Protein AF-A0A1D2YS68-F1 (afdb_monomer)

Sequence (126 aa):
MFIKRLIVRKTEPNIEIIRDIPFKLNGLNLIVDITDNIPQTSGNSVGKSTAVKIIDLCLGAKTPSYLYKDNETKTDNEKIKNFLEEYKVEAELILFNEKNHISIRRGLYKNGSRFIDDKPYKKDWS

Nearest PDB structures (foldseek):
  8dgq-assembly2_B  TM=2.946E-01  e=9.897E-01  Homo sapiens
  8fz6-assembly1_W  TM=3.285E-01  e=2.757E+00  Bos taurus
  8qym-assembly1_K  TM=3.148E-01  e=3.303E+00  Homo sapiens
  6td5-assembly1_I  TM=3.480E-01  e=5.350E+00  Leishmania donovani
  5a0q-assembly1_W  TM=2.461E-01  e=3.727E+00  Homo sapiens

InterPro domains:
  IPR027417 P-loop containing nucleoside triphosphate hydrolase [G3DSA:3.40.50.300] (1-124)

Solvent-accessible surface area (backbone atoms only — not comparable to full-atom values): 7556 Å² total; per-residue (Å²): 122,42,64,44,32,42,36,32,26,31,54,40,100,49,79,43,79,79,43,79,47,77,45,60,85,75,73,89,81,83,88,75,82,84,78,68,98,60,99,81,69,97,57,99,71,70,61,54,66,55,56,55,51,52,52,40,41,54,75,61,76,57,61,46,60,71,78,29,46,38,86,87,79,68,44,70,42,59,69,56,45,48,52,22,55,70,22,49,23,31,37,36,41,33,36,35,48,102,90,48,76,46,42,30,36,27,33,47,22,90,90,39,60,37,26,49,72,85,40,78,54,76,83,80,86,126

Mean predicted aligned error: 6.96 Å

Organism: NCBI:txid337097

Secondary structure (DSSP, 8-state):
-EEEEEEEEE-SSS-EEEEEEEPPSSS---------S-TT---TTSSHHHHHHHHHHHTTSS-GGGGTB-TTT--B-HHHHHHHHHTT-EEEEEEEETTEEEEEEEESSTT--EEETTEE------

pLDDT: mean 85.56, std 16.44, range [35.62, 98.44]

Foldseek 3Di:
DDWQWKWKFQPPPHTDTPDIDGDDPPDDDDQDDDDDPDPDDPCPPPCRVVVVVLVCVLVPNDALQVNAQDPPVRDGNVVVQCVLVVRQMKMWTWDDDPPDIWIWIFGSHVVRWIDIVNHTDDDDDD

Structure (mmCIF, N/CA/C/O backbone):
data_AF-A0A1D2YS68-F1
#
_entry.id   AF-A0A1D2YS68-F1
#
loop_
_atom_site.group_PDB
_atom_site.id
_atom_site.type_symbol
_atom_site.label_atom_id
_atom_site.label_alt_id
_atom_site.label_comp_id
_atom_site.label_asym_id
_atom_site.label_entity_id
_atom_site.label_seq_id
_atom_site.pdbx_PDB_ins_code
_atom_site.Cartn_x
_atom_site.Cartn_y
_atom_site.Cartn_z
_atom_site.occupancy
_atom_site.B_iso_or_equiv
_atom_site.auth_seq_id
_atom_site.auth_comp_id
_atom_site.auth_asym_id
_atom_site.auth_atom_id
_atom_site.pdbx_PDB_model_num
ATOM 1 N N . MET A 1 1 ? -7.202 3.054 17.240 1.00 84.75 1 MET A N 1
ATOM 2 C CA . MET A 1 1 ? -7.468 2.993 15.786 1.00 84.75 1 MET A CA 1
ATOM 3 C C . MET A 1 1 ? -6.818 1.716 15.28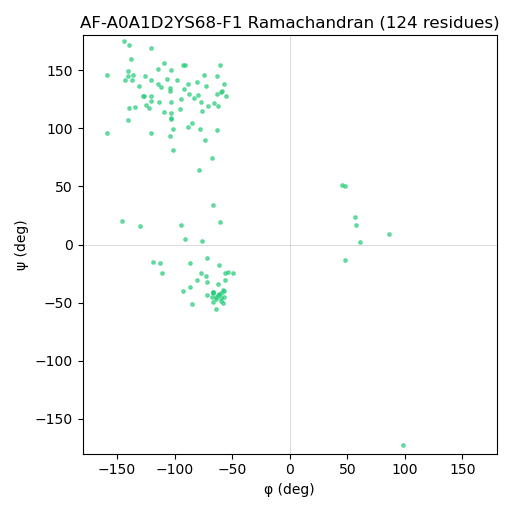7 1.00 84.75 1 MET A C 1
ATOM 5 O O . MET A 1 1 ? -5.665 1.493 15.626 1.00 84.75 1 MET A O 1
ATOM 9 N N . PHE A 1 2 ? -7.557 0.854 14.598 1.00 91.94 2 PHE A N 1
ATOM 10 C CA . PHE A 1 2 ? -7.119 -0.468 14.148 1.00 91.94 2 PHE A CA 1
ATOM 11 C C . PHE A 1 2 ? -7.059 -0.514 12.624 1.00 91.94 2 PHE A C 1
ATOM 13 O O . PHE A 1 2 ? -7.831 0.172 11.953 1.00 91.94 2 PHE A O 1
ATOM 20 N N . ILE A 1 3 ? -6.169 -1.342 12.080 1.00 94.12 3 ILE A N 1
ATOM 21 C CA . ILE A 1 3 ? -6.185 -1.669 10.655 1.00 94.12 3 ILE A CA 1
ATOM 22 C C . ILE A 1 3 ? -7.315 -2.671 10.435 1.00 94.12 3 ILE A C 1
ATOM 24 O O . ILE A 1 3 ? -7.342 -3.725 11.063 1.00 94.12 3 ILE A O 1
ATOM 28 N N . LYS A 1 4 ? -8.252 -2.332 9.553 1.00 94.94 4 LYS A N 1
ATOM 29 C CA . LYS A 1 4 ? -9.361 -3.204 9.158 1.00 94.94 4 LYS A CA 1
ATOM 30 C C . LYS A 1 4 ? -9.010 -4.010 7.913 1.00 94.94 4 LYS A C 1
ATOM 32 O O . LYS A 1 4 ? -9.384 -5.175 7.809 1.00 94.94 4 LYS A O 1
ATOM 37 N N . ARG A 1 5 ? -8.332 -3.386 6.946 1.00 96.19 5 ARG A N 1
ATOM 38 C CA . ARG A 1 5 ? -8.065 -3.990 5.637 1.00 96.19 5 ARG A CA 1
ATOM 39 C C . ARG A 1 5 ? -6.880 -3.321 4.950 1.00 96.19 5 ARG A C 1
ATOM 41 O O . ARG A 1 5 ? -6.721 -2.108 5.072 1.00 96.19 5 ARG A O 1
ATOM 48 N N . LEU A 1 6 ? -6.106 -4.096 4.199 1.00 97.31 6 LEU A N 1
ATOM 49 C CA . LEU A 1 6 ? -5.137 -3.604 3.223 1.00 97.31 6 LEU A CA 1
ATOM 50 C C . LEU A 1 6 ? -5.512 -4.148 1.844 1.00 97.31 6 LEU A C 1
ATOM 52 O O . LEU A 1 6 ? -5.591 -5.361 1.663 1.00 97.31 6 LEU A O 1
ATOM 56 N N . ILE A 1 7 ? -5.716 -3.261 0.879 1.00 98.06 7 ILE A N 1
ATOM 57 C CA . ILE A 1 7 ? -5.986 -3.613 -0.518 1.00 98.06 7 ILE A CA 1
ATOM 58 C C . ILE A 1 7 ? -4.811 -3.122 -1.361 1.00 98.06 7 ILE A C 1
ATOM 60 O O . ILE A 1 7 ? -4.314 -2.021 -1.144 1.00 98.06 7 ILE A O 1
ATOM 64 N N . VAL A 1 8 ? -4.362 -3.927 -2.321 1.00 97.81 8 VAL A N 1
ATOM 65 C CA . VAL A 1 8 ? -3.357 -3.546 -3.320 1.00 97.81 8 VAL A CA 1
ATOM 66 C C . VAL A 1 8 ? -3.916 -3.856 -4.696 1.00 97.81 8 VAL A C 1
ATOM 68 O O . VAL A 1 8 ? -4.357 -4.980 -4.947 1.00 97.81 8 VAL A O 1
ATOM 71 N N . ARG A 1 9 ? -3.889 -2.873 -5.592 1.00 98.06 9 ARG A N 1
ATOM 72 C CA . ARG A 1 9 ? -4.483 -2.979 -6.926 1.00 98.06 9 ARG A CA 1
ATOM 73 C C . ARG A 1 9 ? -3.624 -2.318 -7.990 1.00 98.06 9 ARG A C 1
ATOM 75 O O . ARG A 1 9 ? -2.943 -1.333 -7.716 1.00 98.06 9 ARG A O 1
ATOM 82 N N . LYS A 1 10 ? -3.689 -2.848 -9.205 1.00 98.44 10 LYS A N 1
ATOM 83 C CA . LYS A 1 10 ? -3.347 -2.098 -10.416 1.00 98.44 10 LYS A CA 1
ATOM 84 C C . LYS A 1 10 ? -4.486 -1.129 -10.692 1.00 98.44 10 LYS A C 1
ATOM 86 O O . LYS A 1 10 ? -5.640 -1.463 -10.416 1.00 98.44 10 LYS A O 1
ATOM 91 N N . THR A 1 11 ? -4.171 0.045 -11.214 1.00 97.88 11 THR A N 1
ATOM 92 C CA . THR A 1 11 ? -5.197 0.993 -11.676 1.00 97.88 11 THR A CA 1
ATOM 93 C C . THR A 1 11 ? -5.165 1.181 -13.184 1.00 97.88 11 THR A C 1
ATOM 95 O O . THR A 1 11 ? -6.138 1.671 -13.739 1.00 97.88 11 THR A O 1
ATOM 98 N N . GLU A 1 12 ? -4.080 0.763 -13.835 1.00 96.94 12 GLU A N 1
ATOM 99 C CA . GLU A 1 12 ? -3.886 0.837 -15.279 1.00 96.94 12 GLU A CA 1
ATOM 100 C C . GLU A 1 12 ? -3.531 -0.549 -15.842 1.00 96.94 12 GLU A C 1
ATOM 102 O O . GLU A 1 12 ? -2.837 -1.317 -15.168 1.00 96.94 12 GLU A O 1
ATOM 107 N N . PRO A 1 13 ? -3.975 -0.894 -17.065 1.00 96.19 13 PRO A N 1
ATOM 108 C CA . PRO A 1 13 ? -4.970 -0.169 -17.871 1.00 96.19 13 PRO A CA 1
ATOM 109 C C . PRO A 1 13 ? -6.399 -0.296 -17.315 1.00 96.19 13 PRO A C 1
ATOM 111 O O . PRO A 1 13 ? -7.309 0.391 -17.759 1.00 96.19 13 PRO A O 1
ATOM 114 N N . ASN A 1 14 ? -6.609 -1.206 -16.363 1.00 96.50 14 ASN A N 1
ATOM 115 C CA . ASN A 1 14 ? -7.881 -1.434 -15.694 1.00 96.50 14 ASN A CA 1
ATOM 116 C C . ASN A 1 14 ? -7.636 -1.643 -14.200 1.00 96.50 14 ASN A C 1
ATOM 118 O O . ASN A 1 14 ? -6.542 -2.035 -13.783 1.00 96.50 14 ASN A O 1
ATOM 122 N N . ILE A 1 15 ? -8.678 -1.442 -13.395 1.00 97.38 15 ILE A N 1
ATOM 123 C CA . ILE A 1 15 ? -8.612 -1.743 -11.967 1.00 97.38 15 ILE A CA 1
ATOM 124 C C . ILE A 1 15 ? -8.589 -3.263 -11.769 1.00 97.38 15 ILE A C 1
ATOM 126 O O . ILE A 1 15 ? -9.542 -3.958 -12.110 1.00 97.38 15 ILE A O 1
ATOM 130 N N . GLU A 1 16 ? -7.515 -3.767 -11.166 1.00 97.94 16 GLU A N 1
ATOM 131 C CA . GLU A 1 16 ? -7.338 -5.184 -10.835 1.00 97.94 16 GLU A CA 1
ATOM 132 C C . GLU A 1 16 ? -6.804 -5.310 -9.405 1.00 97.94 16 GLU A C 1
ATOM 134 O O . GLU A 1 16 ? -5.706 -4.840 -9.100 1.00 97.94 16 GLU A O 1
ATOM 139 N N . ILE A 1 17 ? -7.562 -5.952 -8.512 1.00 97.50 17 ILE A N 1
ATOM 140 C CA . ILE A 1 17 ? -7.115 -6.210 -7.138 1.00 97.50 17 ILE A CA 1
ATOM 141 C C . ILE A 1 17 ? -6.109 -7.364 -7.150 1.00 97.50 17 ILE A C 1
ATOM 143 O O . ILE A 1 17 ? -6.460 -8.503 -7.440 1.00 97.50 17 ILE A O 1
ATOM 147 N N . ILE A 1 18 ? -4.860 -7.071 -6.787 1.00 94.31 18 ILE A N 1
ATOM 148 C CA . ILE A 1 18 ? -3.781 -8.063 -6.681 1.00 94.31 18 ILE A CA 1
ATOM 149 C C . ILE A 1 18 ? -3.797 -8.713 -5.293 1.00 94.31 18 ILE A C 1
ATOM 151 O O . ILE A 1 18 ? -3.485 -9.894 -5.140 1.00 94.31 18 ILE A O 1
ATOM 155 N N . ARG A 1 19 ? -4.114 -7.930 -4.253 1.00 93.94 19 ARG A N 1
ATOM 156 C CA . ARG A 1 19 ? -4.211 -8.405 -2.870 1.00 93.94 19 ARG A CA 1
ATOM 157 C C . ARG A 1 19 ? -5.335 -7.712 -2.130 1.00 93.94 19 ARG A C 1
ATOM 159 O O . ARG A 1 19 ? -5.524 -6.506 -2.246 1.00 93.94 19 ARG A O 1
ATOM 166 N N . ASP A 1 20 ? -6.005 -8.496 -1.304 1.00 95.88 20 ASP A N 1
ATOM 167 C CA . ASP A 1 20 ? -7.072 -8.054 -0.430 1.00 95.88 20 ASP A CA 1
ATOM 168 C C . ASP A 1 20 ? -6.925 -8.770 0.913 1.00 95.88 20 ASP A C 1
ATOM 170 O O . ASP A 1 20 ? -7.098 -9.985 1.006 1.00 95.88 20 ASP A O 1
ATOM 174 N N . ILE A 1 21 ? -6.496 -8.027 1.931 1.00 94.31 21 ILE A N 1
ATOM 175 C CA . ILE A 1 21 ? -6.094 -8.573 3.225 1.00 94.31 21 ILE A CA 1
ATOM 176 C C . ILE A 1 21 ? -6.990 -7.967 4.307 1.00 94.31 21 ILE A C 1
ATOM 178 O O . ILE A 1 21 ? -6.709 -6.864 4.788 1.00 94.31 21 ILE A O 1
ATOM 182 N N . PRO A 1 22 ? -8.073 -8.651 4.711 1.00 95.00 22 PRO A N 1
ATOM 183 C CA . PRO A 1 22 ? -8.829 -8.279 5.898 1.00 95.00 22 PRO A CA 1
ATOM 184 C C . PRO A 1 22 ? -8.036 -8.630 7.163 1.00 95.00 22 PRO A C 1
ATOM 186 O O . PRO A 1 22 ? -7.479 -9.721 7.281 1.00 95.00 22 PRO A O 1
ATOM 189 N N . PHE A 1 23 ? -8.013 -7.715 8.128 1.00 93.88 23 PHE A N 1
ATOM 190 C CA . PHE A 1 23 ? -7.406 -7.939 9.438 1.00 93.88 23 PHE A CA 1
ATOM 191 C C . PHE A 1 23 ? -8.482 -8.320 10.451 1.00 93.88 23 PHE A C 1
ATOM 193 O O . PHE A 1 23 ? -9.584 -7.763 10.464 1.00 93.88 23 PHE A O 1
ATOM 200 N N . LYS A 1 24 ? -8.151 -9.251 11.346 1.00 91.62 24 LYS A N 1
ATOM 201 C CA . LYS A 1 24 ? -8.979 -9.528 12.519 1.00 91.62 24 LYS A CA 1
ATOM 202 C C . LYS A 1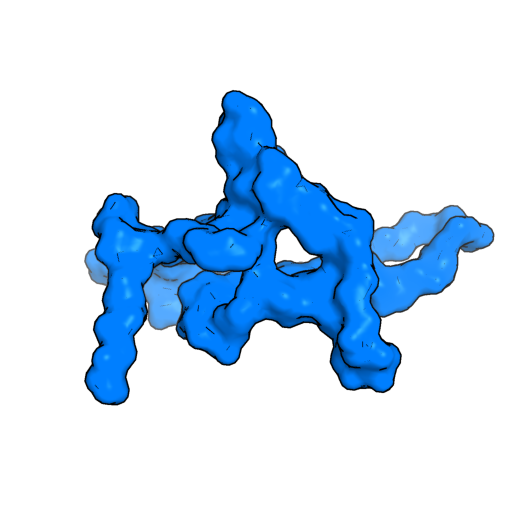 24 ? -8.961 -8.302 13.426 1.00 91.62 24 LYS A C 1
ATOM 204 O O . LYS A 1 24 ? -7.889 -7.885 13.861 1.00 91.62 24 LYS A O 1
ATOM 209 N N . LEU A 1 25 ? -10.142 -7.751 13.709 1.00 85.56 25 LEU A N 1
ATOM 210 C CA . LEU A 1 25 ? -10.303 -6.630 14.643 1.00 85.56 25 LEU A CA 1
ATOM 211 C C . LEU A 1 25 ? -10.091 -7.073 16.096 1.00 85.56 25 LEU A C 1
ATOM 213 O O . LEU A 1 25 ? -9.565 -6.314 16.900 1.00 85.56 25 LEU A O 1
ATOM 217 N N . ASN A 1 26 ? -10.461 -8.321 16.394 1.00 85.75 26 ASN A N 1
ATOM 218 C CA . ASN A 1 26 ? -10.268 -8.951 17.692 1.00 85.75 26 ASN A CA 1
ATOM 219 C C . ASN A 1 26 ? -9.263 -10.099 17.544 1.00 85.75 26 ASN A C 1
ATOM 221 O O . ASN A 1 26 ? -9.482 -11.027 16.761 1.00 85.75 26 ASN A O 1
ATOM 225 N N . GLY A 1 27 ? -8.176 -10.046 18.313 1.00 85.31 27 GLY A N 1
ATOM 226 C CA . GLY A 1 27 ? -7.123 -11.063 18.319 1.00 85.31 27 GLY A CA 1
ATOM 227 C C . GLY A 1 27 ? -5.898 -10.718 17.465 1.00 85.31 27 GLY A C 1
ATOM 228 O O . GLY A 1 27 ? -5.739 -9.603 16.975 1.00 85.31 27 GLY A O 1
ATOM 229 N N . LEU A 1 28 ? -4.995 -11.691 17.333 1.00 88.56 28 LEU A N 1
ATOM 230 C CA . LEU A 1 28 ? -3.690 -11.529 16.690 1.00 88.56 28 LEU A CA 1
ATOM 231 C C . LEU A 1 28 ? -3.760 -11.789 15.176 1.00 88.56 28 LEU A C 1
ATOM 233 O O . LEU A 1 28 ? -4.377 -12.759 14.730 1.00 88.56 28 LEU A O 1
ATOM 237 N N . ASN A 1 29 ? -3.072 -10.951 14.398 1.00 89.88 29 ASN A N 1
ATOM 238 C CA . ASN A 1 29 ? -2.826 -11.162 12.971 1.00 89.88 29 ASN A CA 1
ATOM 239 C C . ASN A 1 29 ? -1.369 -11.613 12.777 1.00 89.88 29 ASN A C 1
ATOM 241 O O . ASN A 1 29 ? -0.462 -10.996 13.334 1.00 89.88 29 ASN A O 1
ATOM 245 N N . LEU A 1 30 ? -1.144 -12.672 11.993 1.00 87.12 30 LEU A N 1
ATOM 246 C CA . LEU A 1 30 ? 0.182 -13.242 11.729 1.00 87.12 30 LEU A CA 1
ATOM 247 C C . LEU A 1 30 ? 0.479 -13.201 10.225 1.00 87.12 30 LEU A C 1
ATOM 249 O O . LEU A 1 30 ? -0.318 -13.688 9.427 1.00 87.12 30 LEU A O 1
ATOM 253 N N . ILE A 1 31 ? 1.631 -12.644 9.846 1.00 84.12 31 ILE A N 1
ATOM 254 C CA . ILE A 1 31 ? 2.143 -12.666 8.468 1.00 84.12 31 ILE A CA 1
ATOM 255 C C . ILE A 1 31 ? 3.218 -13.754 8.411 1.00 84.12 31 ILE A C 1
ATOM 257 O O . ILE A 1 31 ? 4.349 -13.538 8.847 1.00 84.12 31 ILE A O 1
ATOM 261 N N . VAL A 1 32 ? 2.843 -14.931 7.917 1.00 78.12 32 VAL A N 1
ATOM 262 C CA . VAL A 1 32 ? 3.700 -16.127 7.874 1.00 78.12 32 VAL A CA 1
ATOM 263 C C . VAL A 1 32 ? 4.125 -16.451 6.445 1.00 78.12 32 VAL A C 1
ATOM 265 O O . VAL A 1 32 ? 3.465 -16.042 5.490 1.00 78.12 32 VAL A O 1
ATOM 268 N N . ASP A 1 33 ? 5.244 -17.158 6.303 1.00 71.00 33 ASP A N 1
ATOM 269 C CA . ASP A 1 33 ? 5.653 -17.709 5.012 1.00 71.00 33 ASP A CA 1
ATOM 270 C C . ASP A 1 33 ? 4.881 -18.999 4.729 1.00 71.00 33 ASP A C 1
ATOM 272 O O . ASP A 1 33 ? 4.674 -19.800 5.642 1.00 71.00 33 ASP A O 1
ATOM 276 N N . ILE A 1 34 ? 4.464 -19.195 3.480 1.00 62.31 34 ILE A N 1
ATOM 277 C CA . ILE A 1 34 ? 3.903 -20.469 3.029 1.00 62.31 34 ILE A CA 1
ATOM 278 C C . ILE A 1 34 ? 5.000 -21.130 2.209 1.00 62.31 34 ILE A C 1
ATOM 280 O O . ILE A 1 34 ? 5.164 -20.851 1.023 1.00 62.31 34 ILE A O 1
ATOM 284 N N . THR A 1 35 ? 5.784 -21.972 2.868 1.00 58.03 35 THR A N 1
ATOM 285 C CA . THR A 1 35 ? 6.757 -22.821 2.191 1.00 58.03 35 THR A CA 1
ATOM 286 C C . THR A 1 35 ? 6.040 -24.107 1.805 1.00 58.03 35 THR A C 1
ATOM 288 O O . THR A 1 35 ? 5.817 -24.970 2.653 1.00 58.03 35 THR A O 1
ATOM 291 N N . ASP A 1 36 ? 5.649 -24.244 0.540 1.00 50.22 36 ASP A N 1
ATOM 292 C CA . ASP A 1 36 ? 5.256 -25.557 0.030 1.00 50.22 36 ASP A CA 1
ATOM 293 C C . ASP A 1 36 ? 6.476 -26.493 0.101 1.00 50.22 36 ASP A C 1
ATOM 295 O O . ASP A 1 36 ? 7.611 -26.058 -0.107 1.00 50.22 36 ASP A O 1
ATOM 299 N N . ASN A 1 37 ? 6.262 -27.782 0.392 1.00 49.34 37 ASN A N 1
ATOM 300 C CA . ASN A 1 37 ? 7.299 -28.828 0.505 1.00 49.34 37 ASN A CA 1
ATOM 301 C C . ASN A 1 37 ? 7.997 -29.160 -0.840 1.00 49.34 37 ASN A C 1
ATOM 303 O O . ASN A 1 37 ? 8.343 -30.310 -1.107 1.00 49.34 37 ASN A O 1
ATOM 307 N N . ILE A 1 38 ? 8.181 -28.175 -1.719 1.00 50.47 38 ILE A N 1
ATOM 308 C CA . ILE A 1 38 ? 8.869 -28.289 -3.001 1.00 50.47 38 ILE A CA 1
ATOM 309 C C . ILE A 1 38 ? 10.264 -27.671 -2.820 1.00 50.47 38 ILE A C 1
ATOM 311 O O . ILE A 1 38 ? 10.388 -26.448 -2.703 1.00 50.47 38 ILE A O 1
ATOM 315 N N . PRO A 1 39 ? 11.339 -28.477 -2.802 1.00 44.91 39 PRO A N 1
ATOM 316 C CA . PRO A 1 39 ? 12.696 -27.992 -2.586 1.00 44.91 39 PRO A CA 1
ATOM 317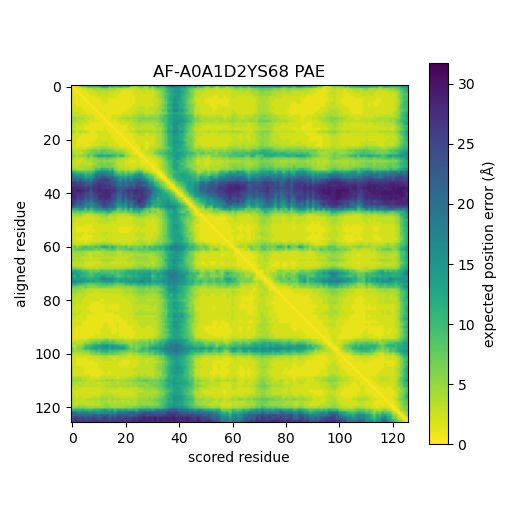 C C . PRO A 1 39 ? 13.258 -27.384 -3.880 1.00 44.91 39 PRO A C 1
ATOM 319 O O . PRO A 1 39 ? 14.186 -27.928 -4.464 1.00 44.91 39 PRO A O 1
ATOM 322 N N . GLN A 1 40 ? 12.676 -26.289 -4.380 1.00 41.12 40 GLN A N 1
ATOM 323 C CA . GLN A 1 40 ? 13.177 -25.590 -5.578 1.00 41.12 40 GLN A CA 1
ATOM 324 C C . GLN A 1 40 ? 13.006 -24.061 -5.542 1.00 41.12 40 GLN A C 1
ATOM 326 O O . GLN A 1 40 ? 13.101 -23.416 -6.577 1.00 41.12 40 GLN A O 1
ATOM 331 N N . THR A 1 41 ? 12.840 -23.441 -4.370 1.00 36.62 41 THR A N 1
ATOM 332 C CA . THR A 1 41 ? 13.192 -22.017 -4.205 1.00 36.62 41 THR A CA 1
ATOM 333 C C . THR A 1 41 ? 13.401 -21.704 -2.729 1.00 36.62 41 THR A C 1
ATOM 335 O O . THR A 1 41 ? 12.456 -21.424 -1.999 1.00 36.62 41 THR A O 1
ATOM 338 N N . SER A 1 42 ? 14.651 -21.723 -2.269 1.00 38.94 42 SER A N 1
ATOM 339 C CA . SER A 1 42 ? 15.055 -21.085 -1.014 1.00 38.94 42 SER A CA 1
ATOM 340 C C . SER A 1 42 ? 14.929 -19.563 -1.165 1.00 38.94 42 SER A C 1
ATOM 342 O O . SER A 1 42 ? 15.910 -18.853 -1.375 1.00 38.94 42 SER A O 1
ATOM 344 N N . GLY A 1 43 ? 13.702 -19.054 -1.155 1.00 37.66 43 GLY A N 1
ATOM 345 C CA . GLY A 1 43 ? 13.410 -17.637 -1.282 1.00 37.66 43 GLY A CA 1
ATOM 346 C C . GLY A 1 43 ? 13.104 -17.038 0.078 1.00 37.66 43 GLY A C 1
ATOM 347 O O . GLY A 1 43 ? 11.944 -16.804 0.378 1.00 37.66 43 GLY A O 1
ATOM 348 N N . ASN A 1 44 ? 14.116 -16.693 0.875 1.00 39.81 44 ASN A N 1
ATOM 349 C CA . ASN A 1 44 ? 13.973 -15.914 2.122 1.00 39.81 44 ASN A CA 1
ATOM 350 C C . ASN A 1 44 ? 13.371 -14.491 1.922 1.00 39.81 44 ASN A C 1
ATOM 352 O O . ASN A 1 44 ? 13.487 -13.619 2.779 1.00 39.81 44 ASN A O 1
ATOM 356 N N . SER A 1 45 ? 12.691 -14.234 0.802 1.00 50.09 45 SER A N 1
ATOM 357 C CA . SER A 1 45 ? 12.148 -12.941 0.380 1.00 50.09 45 SER A CA 1
ATOM 358 C C . SER A 1 45 ? 10.678 -13.004 -0.051 1.00 50.09 45 SER A C 1
ATOM 360 O O . SER A 1 45 ? 10.193 -12.063 -0.680 1.00 50.09 45 SER A O 1
ATOM 362 N N . VAL A 1 46 ? 9.935 -14.070 0.281 1.00 52.38 46 VAL A N 1
ATOM 363 C CA . VAL A 1 46 ? 8.487 -14.135 0.009 1.00 52.38 46 VAL A CA 1
ATOM 364 C C . VAL A 1 46 ? 7.780 -13.030 0.799 1.00 52.38 46 VAL A C 1
ATOM 366 O O . VAL A 1 46 ? 7.606 -13.188 2.000 1.00 52.38 46 VAL A O 1
ATOM 369 N N . GLY A 1 47 ? 7.472 -11.894 0.156 1.00 62.12 47 GLY A N 1
ATOM 370 C CA . GLY A 1 47 ? 6.402 -10.898 0.403 1.00 62.12 47 GLY A CA 1
ATOM 371 C C . GLY A 1 47 ? 6.118 -10.313 1.803 1.00 62.12 47 GLY A C 1
ATOM 372 O O . GLY A 1 47 ? 5.395 -9.322 1.893 1.00 62.12 47 GLY A O 1
ATOM 373 N N . LYS A 1 48 ? 6.656 -10.872 2.890 1.00 80.25 48 LYS A N 1
ATOM 374 C CA . LYS A 1 48 ? 6.309 -10.575 4.289 1.00 80.25 48 LYS A CA 1
ATOM 375 C C . LYS A 1 48 ? 6.653 -9.138 4.648 1.00 80.25 48 LYS A C 1
ATOM 377 O O . LYS A 1 48 ? 5.785 -8.355 5.027 1.00 80.25 48 LYS A O 1
ATOM 382 N N . SER A 1 49 ? 7.917 -8.770 4.448 1.00 84.06 49 SER A N 1
ATOM 383 C C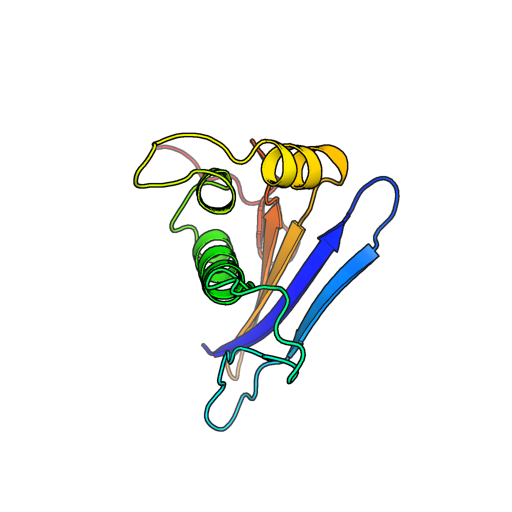A . SER A 1 49 ? 8.371 -7.401 4.672 1.00 84.06 49 SER A CA 1
ATOM 384 C C . SER A 1 49 ? 7.653 -6.430 3.740 1.00 84.06 49 SER A C 1
ATOM 386 O O . SER A 1 49 ? 7.338 -5.329 4.163 1.00 84.06 49 SER A O 1
ATOM 388 N N . THR A 1 50 ? 7.317 -6.830 2.509 1.00 88.50 50 THR A N 1
ATOM 389 C CA . THR A 1 50 ? 6.583 -5.976 1.561 1.00 88.50 50 THR A CA 1
ATOM 390 C C . THR A 1 50 ? 5.223 -5.546 2.108 1.00 88.50 50 THR A C 1
ATOM 392 O O . THR A 1 50 ? 4.888 -4.371 1.997 1.00 88.50 50 THR A O 1
ATOM 395 N N . ALA A 1 51 ? 4.471 -6.442 2.758 1.00 89.69 51 ALA A N 1
ATOM 396 C CA . ALA A 1 51 ? 3.198 -6.084 3.386 1.00 89.69 51 ALA A CA 1
ATOM 397 C C . ALA A 1 51 ? 3.375 -4.993 4.459 1.00 89.69 51 ALA A C 1
ATOM 399 O O . ALA A 1 51 ? 2.668 -3.987 4.439 1.00 89.69 51 ALA A O 1
ATOM 400 N N . VAL A 1 52 ? 4.375 -5.145 5.335 1.00 91.81 52 VAL A N 1
ATOM 401 C CA . VAL A 1 52 ? 4.701 -4.150 6.372 1.00 91.81 52 VAL A CA 1
ATOM 402 C C . VAL A 1 52 ? 5.156 -2.826 5.747 1.00 91.81 52 VAL A C 1
ATOM 404 O O . VAL A 1 52 ? 4.645 -1.769 6.103 1.00 91.81 52 VAL A O 1
ATOM 407 N N . LYS A 1 53 ? 6.033 -2.875 4.735 1.00 92.56 53 LYS A N 1
ATOM 408 C CA . LYS A 1 53 ? 6.503 -1.688 4.004 1.00 92.56 53 LYS A CA 1
ATOM 409 C C . LYS A 1 53 ? 5.355 -0.908 3.360 1.00 92.56 53 LYS A C 1
ATOM 411 O O . LYS A 1 53 ? 5.384 0.318 3.342 1.00 92.56 53 LYS A O 1
ATOM 416 N N . ILE A 1 54 ? 4.353 -1.595 2.810 1.00 95.44 54 ILE A N 1
ATOM 417 C CA . ILE A 1 54 ? 3.182 -0.945 2.207 1.00 95.44 54 ILE A CA 1
ATOM 418 C C . ILE A 1 54 ? 2.348 -0.230 3.277 1.00 95.44 54 ILE A C 1
ATOM 420 O O . ILE A 1 54 ? 1.923 0.904 3.048 1.00 95.44 54 ILE A O 1
ATOM 424 N N . ILE A 1 55 ? 2.158 -0.844 4.449 1.00 95.38 55 ILE A N 1
ATOM 425 C CA . ILE A 1 55 ? 1.480 -0.201 5.585 1.00 95.38 55 ILE A CA 1
ATOM 426 C C . ILE A 1 55 ? 2.242 1.066 6.001 1.00 95.38 55 ILE A C 1
ATOM 428 O O . ILE A 1 55 ? 1.641 2.140 6.067 1.00 95.38 55 ILE A O 1
ATOM 432 N N . ASP A 1 56 ? 3.564 0.983 6.168 1.00 94.50 56 ASP A N 1
ATOM 433 C CA . ASP A 1 56 ? 4.420 2.134 6.493 1.00 94.50 56 ASP A CA 1
ATOM 434 C C . ASP A 1 56 ? 4.311 3.264 5.455 1.00 94.50 56 ASP A C 1
ATOM 436 O O . ASP A 1 56 ? 4.284 4.450 5.797 1.00 94.50 56 ASP A O 1
ATOM 440 N N . LEU A 1 57 ? 4.229 2.918 4.166 1.00 94.38 57 LEU A N 1
ATOM 441 C CA . LEU A 1 57 ? 4.054 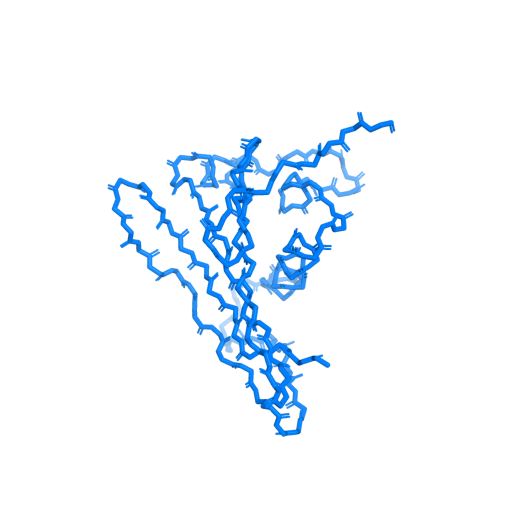3.889 3.084 1.00 94.38 57 LEU A CA 1
ATOM 442 C C . LEU A 1 57 ? 2.699 4.591 3.137 1.00 94.38 57 LEU A C 1
ATOM 444 O O . LEU A 1 57 ? 2.645 5.806 2.910 1.00 94.38 57 LEU A O 1
ATOM 448 N N . CYS A 1 58 ? 1.627 3.856 3.441 1.00 95.19 58 CYS A N 1
ATOM 449 C CA . CYS A 1 58 ? 0.300 4.434 3.641 1.00 95.19 58 CYS A CA 1
ATOM 450 C C . CYS A 1 58 ? 0.319 5.409 4.825 1.00 95.19 58 CYS A C 1
ATOM 452 O O . CYS A 1 58 ? -0.163 6.529 4.700 1.00 95.19 58 CYS A O 1
ATOM 454 N N . LEU A 1 59 ? 0.991 5.048 5.921 1.00 93.69 59 LEU A N 1
ATOM 455 C CA . LEU A 1 59 ? 1.152 5.896 7.109 1.00 93.69 59 LEU A CA 1
ATOM 456 C C . LEU A 1 59 ? 2.191 7.025 6.943 1.00 93.69 59 LEU A C 1
ATOM 458 O O . LEU A 1 59 ? 2.433 7.792 7.871 1.00 93.69 59 LEU A O 1
ATOM 462 N N . GLY A 1 60 ? 2.791 7.174 5.757 1.00 89.06 60 GLY A N 1
ATOM 463 C CA . GLY A 1 60 ? 3.629 8.324 5.408 1.00 89.06 60 GLY A CA 1
ATOM 464 C C . GLY A 1 60 ? 5.104 8.222 5.806 1.00 89.06 60 GLY A C 1
ATOM 465 O O . GLY A 1 60 ? 5.826 9.207 5.649 1.00 89.06 60 GLY A O 1
ATOM 466 N N . ALA A 1 61 ? 5.579 7.058 6.257 1.00 84.88 61 ALA A N 1
ATOM 467 C CA . ALA A 1 61 ? 6.928 6.901 6.803 1.00 84.88 61 ALA A CA 1
ATOM 468 C C . ALA A 1 61 ? 8.054 6.954 5.749 1.00 84.88 61 ALA A C 1
ATOM 470 O O . ALA A 1 61 ? 9.189 7.306 6.078 1.00 84.88 61 ALA A O 1
ATOM 471 N N . LYS A 1 62 ? 7.780 6.585 4.486 1.00 86.81 62 LYS A N 1
ATOM 472 C CA . LYS A 1 62 ? 8.797 6.444 3.421 1.00 86.81 62 LYS A CA 1
ATOM 473 C C . LYS A 1 62 ? 8.291 6.867 2.031 1.00 86.81 62 LYS A C 1
ATOM 475 O O . LYS A 1 62 ? 7.121 7.211 1.817 1.00 86.81 62 LYS A O 1
ATOM 480 N N . THR A 1 63 ? 9.206 6.849 1.065 1.00 91.19 63 THR A N 1
ATOM 481 C CA . THR A 1 63 ? 8.934 6.996 -0.371 1.00 91.19 63 THR A CA 1
ATOM 482 C C . THR A 1 63 ? 8.740 5.632 -1.040 1.00 91.19 63 THR A C 1
ATOM 484 O O . THR A 1 63 ? 9.323 4.653 -0.575 1.00 91.19 63 THR A O 1
ATOM 487 N N . PRO A 1 64 ? 7.995 5.545 -2.160 1.00 92.19 64 PRO A N 1
ATOM 488 C CA . PRO A 1 64 ? 7.730 4.270 -2.839 1.00 92.19 64 PRO A CA 1
ATOM 489 C C . PRO A 1 64 ? 8.975 3.475 -3.259 1.00 92.19 64 PRO A C 1
ATOM 491 O O . PRO A 1 64 ? 8.930 2.251 -3.314 1.00 92.19 64 PRO A O 1
ATOM 494 N N . SER A 1 65 ? 10.117 4.148 -3.446 1.00 91.12 65 SER A N 1
ATOM 495 C CA . SER A 1 65 ? 11.419 3.502 -3.661 1.00 91.12 65 SER A CA 1
ATOM 496 C C . SER A 1 65 ? 11.809 2.479 -2.601 1.00 91.12 65 SER A C 1
ATOM 498 O O . SER A 1 65 ? 12.545 1.548 -2.899 1.00 91.12 65 SER A O 1
ATOM 500 N N . TYR A 1 66 ? 11.266 2.577 -1.388 1.00 90.56 66 TYR A N 1
ATOM 501 C CA . TYR A 1 66 ? 11.499 1.608 -0.320 1.00 90.56 66 TYR A CA 1
ATOM 502 C C . TYR A 1 66 ? 11.020 0.175 -0.650 1.00 90.56 66 TYR A C 1
ATOM 504 O O . TYR A 1 66 ? 11.448 -0.791 -0.006 1.00 90.56 66 TYR A O 1
ATOM 512 N N . LEU A 1 67 ? 10.150 0.021 -1.656 1.00 91.00 67 LEU A N 1
ATOM 513 C CA . LEU A 1 67 ? 9.656 -1.276 -2.127 1.00 91.00 67 LEU A CA 1
ATOM 514 C C . LEU A 1 67 ? 10.626 -1.997 -3.064 1.00 91.00 67 LEU A C 1
ATOM 516 O O . LEU A 1 67 ? 10.635 -3.224 -3.068 1.00 91.00 67 LEU A O 1
ATOM 520 N N . TYR A 1 68 ? 11.422 -1.261 -3.840 1.00 90.19 68 TYR A N 1
ATOM 521 C CA . TYR A 1 68 ? 12.296 -1.835 -4.867 1.00 90.19 68 TYR A CA 1
ATOM 522 C C . TYR A 1 68 ? 13.780 -1.566 -4.638 1.00 90.19 68 TYR A C 1
ATOM 524 O O . TYR A 1 68 ? 14.599 -2.229 -5.260 1.00 90.19 68 TYR A O 1
ATOM 532 N N . LYS A 1 69 ? 14.146 -0.627 -3.763 1.00 87.94 69 LYS A N 1
ATOM 533 C CA . LYS A 1 69 ? 15.544 -0.341 -3.459 1.00 87.94 69 LYS A CA 1
ATOM 534 C C . LYS A 1 69 ? 16.082 -1.315 -2.420 1.00 87.94 69 LYS A C 1
ATOM 536 O O . LYS A 1 69 ? 15.520 -1.453 -1.330 1.00 87.94 69 LYS A O 1
ATOM 541 N N . ASP A 1 70 ? 17.185 -1.955 -2.764 1.00 81.44 70 ASP A N 1
ATOM 542 C CA . ASP A 1 70 ? 17.949 -2.805 -1.871 1.00 81.44 70 ASP A CA 1
ATOM 543 C C . ASP A 1 70 ? 18.836 -1.936 -0.963 1.00 81.44 70 ASP A C 1
ATOM 545 O O . ASP A 1 70 ? 19.536 -1.034 -1.427 1.00 81.44 70 ASP A O 1
ATOM 549 N N . ASN A 1 71 ? 18.770 -2.151 0.352 1.00 73.56 71 ASN A N 1
ATOM 550 C CA . ASN A 1 71 ? 19.484 -1.306 1.312 1.00 73.56 71 ASN A CA 1
ATOM 551 C C . ASN A 1 71 ? 20.985 -1.621 1.390 1.00 73.56 71 ASN A C 1
ATOM 553 O O . ASN A 1 71 ? 21.753 -0.743 1.785 1.00 73.56 71 ASN A O 1
ATOM 557 N N . GLU A 1 72 ? 21.396 -2.838 1.033 1.00 72.81 72 GLU A N 1
ATOM 558 C CA . GLU A 1 72 ? 22.783 -3.298 1.142 1.00 72.81 72 GLU A CA 1
ATOM 559 C C . GLU A 1 72 ? 23.581 -2.870 -0.088 1.00 72.81 72 GLU A C 1
ATOM 561 O O . GLU A 1 72 ? 24.616 -2.213 0.014 1.00 72.81 72 GLU A O 1
ATOM 566 N N . THR A 1 73 ? 23.046 -3.164 -1.268 1.00 76.56 73 THR A N 1
ATOM 567 C CA . THR A 1 73 ? 23.669 -2.866 -2.562 1.00 76.56 73 THR A CA 1
ATOM 568 C C . THR A 1 73 ? 23.347 -1.458 -3.063 1.00 76.56 73 THR A C 1
ATOM 570 O O . THR A 1 73 ? 24.008 -0.960 -3.972 1.00 76.56 73 THR A O 1
ATOM 573 N N . LYS A 1 74 ? 22.327 -0.797 -2.488 1.00 79.25 74 LYS A N 1
ATOM 574 C CA . LYS A 1 74 ? 21.768 0.491 -2.948 1.00 79.25 74 LYS A CA 1
ATOM 575 C C . LYS A 1 74 ? 21.260 0.464 -4.393 1.00 79.25 74 LYS A C 1
ATOM 577 O O . LYS A 1 74 ? 21.044 1.535 -4.968 1.00 79.25 74 LYS A O 1
ATOM 582 N N . THR A 1 75 ? 21.044 -0.725 -4.952 1.00 85.62 75 THR A N 1
ATOM 583 C CA . THR A 1 75 ? 20.525 -0.924 -6.308 1.00 85.62 75 THR A CA 1
ATOM 584 C C . THR A 1 75 ? 19.002 -1.023 -6.313 1.00 85.62 75 THR A C 1
ATOM 586 O O . THR A 1 75 ? 18.378 -1.374 -5.309 1.00 85.62 75 THR A O 1
ATOM 589 N N . ASP A 1 76 ? 18.393 -0.678 -7.445 1.00 87.69 76 ASP A N 1
ATOM 590 C CA . ASP A 1 76 ? 16.955 -0.815 -7.651 1.00 87.69 76 ASP A CA 1
ATOM 591 C C . ASP A 1 76 ? 16.651 -2.185 -8.278 1.00 87.69 76 ASP A C 1
ATOM 593 O O . ASP A 1 76 ? 17.248 -2.582 -9.279 1.00 87.69 76 ASP A O 1
ATOM 597 N N . ASN A 1 77 ? 15.656 -2.890 -7.743 1.00 89.56 77 ASN A N 1
ATOM 598 C CA . ASN A 1 77 ? 15.017 -4.000 -8.433 1.00 89.56 77 ASN A CA 1
ATOM 599 C C . ASN A 1 77 ? 14.120 -3.436 -9.545 1.00 89.56 77 ASN A C 1
ATOM 601 O O . ASN A 1 77 ? 12.935 -3.153 -9.337 1.00 89.56 77 ASN A O 1
ATOM 605 N N . GLU A 1 78 ? 14.704 -3.269 -10.732 1.00 91.12 78 GLU A N 1
ATOM 606 C CA . GLU A 1 78 ? 14.039 -2.688 -11.903 1.00 91.12 78 GLU A CA 1
ATOM 607 C C . GLU A 1 78 ? 12.755 -3.441 -12.288 1.00 91.12 78 GLU A C 1
ATOM 609 O O . GLU A 1 78 ? 11.786 -2.820 -12.712 1.00 91.12 78 GLU A O 1
ATOM 614 N N . LYS A 1 79 ? 12.667 -4.758 -12.046 1.00 90.88 79 LYS A N 1
ATOM 615 C CA . LYS A 1 79 ? 11.436 -5.526 -12.304 1.00 90.88 79 LYS A CA 1
ATOM 616 C C . LYS A 1 79 ? 10.274 -5.055 -11.425 1.00 90.88 79 LYS A C 1
ATOM 618 O O . LYS A 1 79 ? 9.173 -4.852 -11.930 1.00 90.88 79 LYS A O 1
ATOM 623 N N . ILE A 1 80 ? 10.506 -4.876 -10.121 1.00 91.69 80 ILE A N 1
ATOM 624 C CA . ILE A 1 80 ? 9.474 -4.383 -9.191 1.00 91.69 80 ILE A CA 1
ATOM 625 C C . ILE A 1 80 ? 9.129 -2.931 -9.520 1.00 91.69 80 ILE A C 1
ATOM 627 O O . ILE A 1 80 ? 7.957 -2.576 -9.587 1.00 91.69 80 ILE A O 1
ATOM 631 N N . LYS A 1 81 ? 10.142 -2.094 -9.744 1.00 94.12 81 LYS A N 1
ATOM 632 C CA . LYS A 1 81 ? 9.962 -0.680 -10.079 1.00 94.12 81 LYS A CA 1
ATOM 633 C C . LYS A 1 81 ? 9.123 -0.499 -11.345 1.00 94.12 81 LYS A C 1
ATOM 635 O O . LYS A 1 81 ? 8.122 0.207 -11.293 1.00 94.12 81 LYS A O 1
ATOM 640 N N . ASN A 1 82 ? 9.470 -1.194 -12.428 1.00 95.56 82 ASN A N 1
ATOM 641 C CA . ASN A 1 82 ? 8.729 -1.138 -13.687 1.00 95.56 82 ASN A CA 1
ATOM 642 C C . ASN A 1 82 ? 7.296 -1.637 -13.512 1.00 95.56 82 ASN A C 1
ATOM 644 O O . ASN A 1 82 ? 6.375 -0.962 -13.949 1.00 95.56 82 ASN A O 1
ATOM 648 N N . PHE A 1 83 ? 7.086 -2.736 -12.780 1.00 95.56 83 PHE A N 1
ATOM 649 C CA . PHE A 1 83 ? 5.741 -3.226 -12.468 1.00 95.56 83 PHE A CA 1
ATOM 650 C C . PHE A 1 83 ? 4.882 -2.176 -11.738 1.00 95.56 83 PHE A C 1
ATOM 652 O O . PHE A 1 83 ? 3.720 -1.970 -12.084 1.00 95.56 83 PHE A O 1
ATOM 659 N N . LEU A 1 84 ? 5.443 -1.497 -10.731 1.00 96.31 84 LEU A N 1
ATOM 660 C CA . LEU A 1 84 ? 4.726 -0.464 -9.977 1.00 96.31 84 LEU A CA 1
ATOM 661 C C . LEU A 1 84 ? 4.400 0.757 -10.851 1.00 96.31 84 LEU A C 1
ATOM 663 O O . LEU A 1 84 ? 3.300 1.302 -10.748 1.00 96.31 84 LEU A O 1
ATOM 667 N N . GLU A 1 85 ? 5.345 1.178 -11.697 1.00 97.06 85 GLU A N 1
ATOM 668 C CA . GLU A 1 85 ? 5.211 2.334 -12.592 1.00 97.06 85 GLU A CA 1
ATOM 669 C C . GLU A 1 85 ? 4.252 2.087 -13.760 1.00 97.06 85 GLU A C 1
ATOM 671 O O . GLU A 1 85 ? 3.456 2.974 -14.072 1.00 97.06 85 GLU A O 1
ATOM 676 N N . GLU A 1 86 ? 4.329 0.919 -14.398 1.00 97.69 86 GLU A N 1
ATOM 677 C CA . GLU A 1 86 ? 3.529 0.540 -15.568 1.00 97.69 86 GLU A CA 1
ATOM 678 C C . GLU A 1 86 ? 2.051 0.411 -15.197 1.00 97.69 86 GLU A C 1
ATOM 680 O O . GLU A 1 86 ? 1.199 1.037 -15.819 1.00 97.69 86 GLU A O 1
ATOM 685 N N . TYR A 1 87 ? 1.752 -0.325 -14.124 1.00 98.06 87 TYR A N 1
ATOM 686 C CA . TYR A 1 87 ? 0.374 -0.613 -13.712 1.00 98.06 87 TYR A CA 1
ATOM 687 C C . TYR A 1 87 ? -0.212 0.397 -12.721 1.00 98.06 87 TYR A C 1
ATOM 689 O O . TYR A 1 87 ? -1.311 0.187 -12.194 1.00 98.06 87 TYR A O 1
ATOM 697 N N . LYS A 1 88 ? 0.544 1.464 -12.427 1.00 97.81 88 LYS A N 1
ATOM 698 C CA . LYS A 1 88 ? 0.193 2.513 -11.458 1.00 97.81 88 LYS A CA 1
ATOM 699 C C . LYS A 1 88 ? -0.347 1.932 -10.152 1.00 97.81 88 LYS A C 1
ATOM 701 O O . LYS A 1 88 ? -1.401 2.311 -9.656 1.00 97.81 88 LYS A O 1
ATOM 706 N N . VAL A 1 89 ? 0.401 0.984 -9.590 1.00 98.06 89 VAL A N 1
ATOM 707 C CA . VAL A 1 89 ? -0.062 0.199 -8.440 1.00 98.06 89 VAL A CA 1
ATOM 708 C C . VAL A 1 89 ? -0.365 1.110 -7.248 1.00 98.06 89 VAL A C 1
ATOM 710 O O . VAL A 1 89 ? 0.453 1.948 -6.861 1.00 98.06 89 VAL A O 1
ATOM 713 N N . GLU A 1 90 ? -1.531 0.918 -6.640 1.00 97.81 90 GLU A N 1
ATOM 714 C CA . GLU A 1 90 ? -2.030 1.666 -5.488 1.00 97.81 90 GLU A CA 1
ATOM 715 C C . GLU A 1 90 ? -2.288 0.713 -4.314 1.00 97.81 90 GLU A C 1
ATOM 717 O O . GLU A 1 90 ? -2.785 -0.402 -4.495 1.00 97.81 90 GLU A O 1
ATOM 722 N N . ALA A 1 91 ? -1.970 1.167 -3.102 1.00 98.06 91 ALA A N 1
ATOM 723 C CA . ALA A 1 91 ? -2.425 0.546 -1.867 1.00 98.06 91 ALA A CA 1
ATOM 724 C C . ALA A 1 91 ? -3.510 1.392 -1.196 1.00 98.06 91 ALA A C 1
ATOM 726 O O . ALA A 1 91 ? -3.417 2.618 -1.164 1.00 98.06 91 ALA A O 1
ATOM 727 N N . GLU A 1 92 ? -4.496 0.728 -0.607 1.00 98.12 92 GLU A N 1
ATOM 728 C CA . GLU A 1 92 ? -5.523 1.325 0.235 1.00 98.12 92 GLU A CA 1
ATOM 729 C C . GLU A 1 92 ? -5.497 0.671 1.616 1.00 98.12 92 GLU A C 1
ATOM 731 O O . GLU A 1 92 ? -5.732 -0.532 1.757 1.00 98.12 92 GLU A O 1
ATOM 736 N N . LEU A 1 93 ? -5.202 1.473 2.636 1.00 97.88 93 LEU A N 1
ATOM 737 C CA . LEU A 1 93 ? -5.224 1.068 4.033 1.00 97.88 93 LEU A CA 1
ATOM 738 C C . LEU A 1 93 ? -6.491 1.612 4.688 1.00 97.88 93 LEU A C 1
ATOM 740 O O . LEU A 1 93 ? -6.643 2.822 4.859 1.00 97.88 93 LEU A O 1
ATOM 744 N N . ILE A 1 94 ? -7.383 0.706 5.079 1.00 96.88 94 ILE A N 1
ATOM 745 C CA . ILE A 1 94 ? -8.630 1.057 5.753 1.00 96.88 94 ILE A CA 1
ATOM 746 C C . ILE A 1 94 ? -8.407 0.946 7.255 1.00 96.88 94 ILE A C 1
ATOM 748 O O . ILE A 1 94 ? -8.154 -0.140 7.787 1.00 96.88 94 ILE A O 1
ATOM 752 N N . LEU A 1 95 ? -8.531 2.077 7.937 1.00 95.44 95 LEU A N 1
ATOM 753 C CA . LEU A 1 95 ? -8.444 2.201 9.381 1.00 95.44 95 LEU A CA 1
ATOM 754 C C . LEU A 1 95 ? -9.841 2.366 9.981 1.00 95.44 95 LEU A C 1
ATOM 756 O O . LEU A 1 95 ? -10.756 2.910 9.363 1.00 95.44 95 LEU A O 1
ATOM 760 N N . PHE A 1 96 ? -10.003 1.886 11.206 1.00 91.50 96 PHE A N 1
ATOM 761 C CA . PHE A 1 96 ? -11.266 1.939 11.927 1.00 91.50 96 PHE A CA 1
ATOM 762 C C . PHE A 1 96 ? -11.057 2.253 13.410 1.00 91.50 96 PHE A C 1
ATOM 764 O O . PHE A 1 96 ? -10.097 1.809 14.043 1.00 91.50 96 PHE A O 1
ATOM 771 N N . ASN A 1 97 ? -11.982 3.005 13.986 1.00 86.31 97 ASN A N 1
ATOM 772 C CA . ASN A 1 97 ? -12.271 3.020 15.414 1.00 86.31 97 ASN A CA 1
ATOM 773 C C . ASN A 1 97 ? -13.797 3.103 15.596 1.00 86.31 97 ASN A C 1
ATOM 775 O O . ASN A 1 97 ? -14.506 3.338 14.628 1.00 86.31 97 ASN A O 1
ATOM 779 N N . GLU A 1 98 ? -14.300 2.960 16.822 1.00 81.69 98 GLU A N 1
ATOM 780 C CA . GLU A 1 98 ? -15.746 2.928 17.119 1.00 81.69 98 GLU A CA 1
ATOM 781 C C . GLU A 1 98 ? -16.578 4.061 16.492 1.00 81.69 98 GLU A C 1
ATOM 783 O O . GLU A 1 98 ? -17.776 3.890 16.291 1.00 81.69 98 GLU A O 1
ATOM 788 N N . LYS A 1 99 ? -15.965 5.211 16.187 1.00 82.62 99 LYS A N 1
ATOM 789 C CA . LYS A 1 99 ? -16.653 6.405 15.683 1.00 82.62 99 LYS A CA 1
ATOM 790 C C . LYS A 1 99 ? -16.324 6.734 14.226 1.00 82.62 99 LYS A C 1
ATOM 792 O O . LYS A 1 99 ? -17.128 7.386 13.573 1.00 82.62 99 LYS A O 1
ATOM 797 N N . ASN A 1 100 ? -15.170 6.297 13.719 1.00 85.62 100 ASN A N 1
ATOM 798 C CA . ASN A 1 100 ? -14.600 6.772 12.462 1.00 85.62 100 ASN A CA 1
ATOM 799 C C . ASN A 1 100 ? -14.034 5.628 11.613 1.00 85.62 100 ASN A C 1
ATOM 801 O O . ASN A 1 100 ? -13.342 4.730 12.103 1.00 85.62 100 ASN A O 1
ATOM 805 N N . HIS A 1 101 ? -14.238 5.750 10.306 1.00 90.25 101 HIS A N 1
ATOM 806 C CA . HIS A 1 101 ? -13.522 5.008 9.278 1.00 90.25 101 HIS A CA 1
ATOM 807 C C . HIS A 1 101 ? -12.649 5.984 8.501 1.00 90.25 101 HIS A C 1
ATOM 809 O O . HIS A 1 101 ? -13.120 7.062 8.161 1.00 90.25 101 HIS A O 1
ATOM 815 N N . ILE A 1 102 ? -11.400 5.603 8.243 1.00 94.94 102 ILE A N 1
ATOM 816 C CA . ILE A 1 102 ? -10.478 6.395 7.426 1.00 94.94 102 ILE A CA 1
ATOM 817 C C . ILE A 1 102 ? -9.938 5.485 6.332 1.00 94.94 102 ILE A C 1
ATOM 819 O O . ILE A 1 102 ? -9.429 4.402 6.635 1.00 94.94 102 ILE A O 1
ATOM 823 N N . SER A 1 103 ? -10.026 5.918 5.079 1.00 96.88 103 SER A N 1
ATOM 824 C CA . SER A 1 103 ? -9.331 5.277 3.962 1.00 96.88 103 SER A CA 1
ATOM 825 C C . SER A 1 103 ? -8.115 6.104 3.564 1.00 96.88 103 SER A C 1
ATOM 827 O O . SER A 1 103 ? -8.232 7.283 3.233 1.00 96.88 103 SER A O 1
ATOM 829 N N . ILE A 1 104 ? -6.935 5.483 3.592 1.00 97.50 104 ILE A N 1
ATOM 830 C CA . ILE A 1 104 ? -5.700 6.085 3.093 1.00 97.50 104 ILE A CA 1
ATOM 831 C C . ILE A 1 104 ? -5.313 5.368 1.808 1.00 97.50 104 ILE A C 1
ATOM 833 O O . ILE A 1 104 ? -4.933 4.198 1.849 1.00 97.50 104 ILE A O 1
ATOM 837 N N . ARG A 1 105 ? -5.349 6.079 0.678 1.00 97.38 105 ARG A N 1
ATOM 838 C CA . ARG A 1 105 ? -4.873 5.561 -0.611 1.00 97.38 105 ARG A CA 1
ATOM 839 C C . ARG A 1 105 ? -3.518 6.148 -0.966 1.00 97.38 105 ARG A C 1
ATOM 841 O O . ARG A 1 105 ? -3.286 7.352 -0.828 1.00 97.38 105 ARG A O 1
ATOM 848 N N . ARG A 1 106 ? -2.606 5.292 -1.420 1.00 97.12 106 ARG A N 1
ATOM 849 C CA . ARG A 1 106 ? -1.219 5.641 -1.718 1.00 97.12 106 ARG A CA 1
ATOM 850 C C . ARG A 1 106 ? -0.743 4.949 -2.989 1.00 97.12 106 ARG A C 1
ATOM 852 O O . ARG A 1 106 ? -0.598 3.729 -3.019 1.00 97.12 106 ARG A O 1
ATOM 859 N N . GLY A 1 107 ? -0.395 5.744 -3.997 1.00 97.00 107 GLY A N 1
ATOM 860 C CA . GLY A 1 107 ? 0.347 5.269 -5.160 1.00 97.00 107 GLY A CA 1
ATOM 861 C C . GLY A 1 107 ? 1.731 4.757 -4.750 1.00 97.00 107 GLY A C 1
ATOM 862 O O . GLY A 1 107 ? 2.482 5.436 -4.037 1.00 97.00 107 GLY A O 1
ATOM 863 N N . LEU A 1 108 ? 2.059 3.548 -5.201 1.00 96.75 108 LEU A N 1
ATOM 864 C CA . LEU A 1 108 ? 3.297 2.825 -4.903 1.00 96.75 108 LEU A CA 1
ATOM 865 C C . LEU A 1 108 ? 4.380 3.037 -5.974 1.00 96.75 108 LEU A C 1
ATOM 867 O O . LEU A 1 108 ? 5.372 2.317 -6.013 1.00 96.75 108 LEU A O 1
ATOM 871 N N . TYR A 1 109 ? 4.222 4.059 -6.806 1.00 95.56 109 TYR A N 1
ATOM 872 C CA . TYR A 1 109 ? 5.143 4.464 -7.865 1.00 95.56 109 TYR A CA 1
ATOM 873 C C . TYR A 1 109 ? 5.625 5.906 -7.647 1.00 95.56 109 TYR A C 1
ATOM 875 O O . TYR A 1 109 ? 5.133 6.624 -6.765 1.00 95.56 109 TYR A O 1
ATOM 883 N N . LYS A 1 110 ? 6.633 6.350 -8.401 1.00 92.06 110 LYS A N 1
ATOM 884 C CA . LYS A 1 110 ? 7.200 7.696 -8.272 1.00 92.06 110 LYS A CA 1
ATOM 885 C C . LYS A 1 110 ? 6.117 8.745 -8.513 1.00 92.06 110 LYS A C 1
ATOM 887 O O . LYS A 1 110 ? 5.364 8.678 -9.475 1.00 92.06 110 LYS A O 1
ATOM 892 N N . ASN A 1 111 ? 6.050 9.733 -7.620 1.00 90.38 111 ASN A N 1
ATOM 893 C CA . ASN A 1 111 ? 5.018 10.776 -7.629 1.00 90.38 111 ASN A CA 1
ATOM 894 C C . ASN A 1 111 ? 3.577 10.232 -7.573 1.00 90.38 111 ASN A C 1
ATOM 896 O O . ASN A 1 111 ? 2.646 10.926 -7.969 1.00 90.38 111 ASN A O 1
ATOM 900 N N . GLY A 1 112 ? 3.391 9.011 -7.058 1.00 9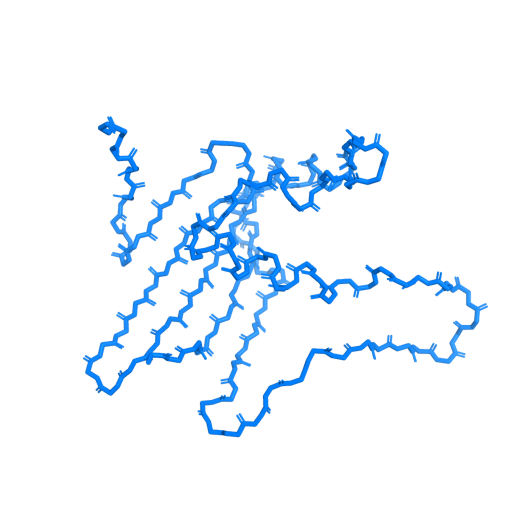2.25 112 GLY A N 1
ATOM 901 C CA . GLY A 1 112 ? 2.075 8.420 -6.872 1.00 92.25 112 GLY A CA 1
ATOM 902 C C . GLY A 1 112 ? 1.162 9.279 -6.002 1.00 92.25 112 GLY A C 1
ATOM 903 O O . GLY A 1 112 ? 1.584 9.834 -4.977 1.00 92.25 112 GLY A O 1
ATOM 904 N N . SER A 1 113 ? -0.095 9.367 -6.429 1.00 93.06 113 SER A N 1
ATOM 905 C CA . SER A 1 113 ? -1.139 10.143 -5.770 1.00 93.06 113 SER A CA 1
ATOM 906 C C . SER A 1 113 ? -1.390 9.653 -4.344 1.00 93.06 113 SER A C 1
ATOM 908 O O . SER A 1 113 ? -1.112 8.504 -3.987 1.00 93.06 113 SER A O 1
ATOM 910 N N . ARG A 1 114 ? -1.897 10.550 -3.500 1.00 95.12 114 ARG A N 1
ATOM 911 C CA . ARG A 1 114 ? -2.232 10.262 -2.104 1.00 95.12 114 ARG A CA 1
ATOM 912 C C . ARG A 1 114 ? -3.627 10.775 -1.834 1.00 95.12 114 ARG A C 1
ATOM 914 O O . ARG A 1 114 ? -3.930 11.900 -2.227 1.00 95.12 114 ARG A O 1
ATOM 921 N N . PHE A 1 115 ? -4.430 9.984 -1.143 1.00 96.19 115 PHE A N 1
ATOM 922 C CA . PHE A 1 115 ? -5.776 10.373 -0.760 1.00 96.19 115 PHE A CA 1
ATOM 923 C C . PHE A 1 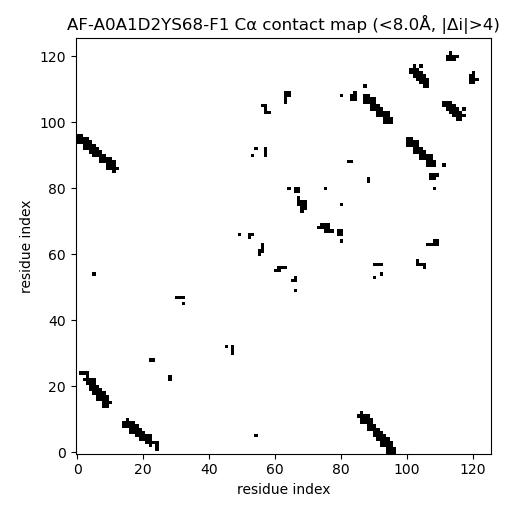115 ? -6.048 9.984 0.686 1.00 96.19 115 PHE A C 1
ATOM 925 O O . PHE A 1 115 ? -5.565 8.952 1.156 1.00 96.19 115 PHE A O 1
ATOM 932 N N . ILE A 1 116 ? -6.830 10.815 1.366 1.00 95.75 116 ILE A N 1
ATOM 933 C CA . ILE A 1 116 ? -7.452 10.506 2.653 1.00 95.75 116 ILE A CA 1
ATOM 934 C C . ILE A 1 116 ? -8.949 10.729 2.460 1.00 95.75 116 ILE A C 1
ATOM 936 O O . ILE A 1 116 ? -9.346 11.830 2.079 1.00 95.75 116 ILE A O 1
ATOM 940 N N . ASP A 1 117 ? -9.753 9.685 2.660 1.00 94.19 117 ASP A N 1
ATOM 941 C CA . ASP A 1 117 ? -11.207 9.694 2.429 1.00 94.19 117 ASP A CA 1
ATOM 942 C C . ASP A 1 117 ? -11.570 10.293 1.059 1.00 94.19 117 ASP A C 1
ATOM 944 O O . ASP A 1 117 ? -12.344 11.243 0.941 1.00 94.19 117 ASP A O 1
ATOM 948 N N . ASP A 1 118 ? -10.898 9.777 0.022 1.00 92.06 118 ASP A N 1
ATOM 949 C CA . ASP A 1 118 ? -11.000 10.179 -1.389 1.00 92.06 118 ASP A CA 1
ATOM 950 C C . ASP A 1 118 ? -10.630 11.629 -1.719 1.00 92.06 118 ASP A C 1
ATOM 952 O O . ASP A 1 118 ? -10.628 12.028 -2.886 1.00 92.06 118 ASP A O 1
ATOM 956 N N . LYS A 1 119 ? -10.203 12.411 -0.727 1.00 94.94 119 L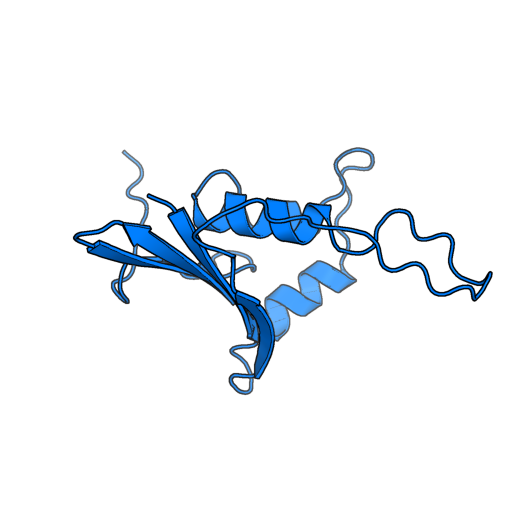YS A N 1
ATOM 957 C CA . LYS A 1 119 ? -9.694 13.764 -0.940 1.00 94.94 119 LYS A CA 1
ATOM 958 C C . LYS A 1 119 ? -8.196 13.717 -1.228 1.00 94.94 119 LYS A C 1
ATOM 960 O O . LYS A 1 119 ? -7.457 13.096 -0.458 1.00 94.94 119 LYS A O 1
ATOM 965 N N . PRO A 1 120 ? -7.714 14.370 -2.303 1.00 93.88 120 PRO A N 1
ATOM 966 C CA . PRO A 1 120 ? -6.288 14.456 -2.585 1.00 93.88 120 PRO A CA 1
ATOM 967 C C . PRO A 1 120 ? -5.528 15.050 -1.397 1.00 93.88 120 PRO A C 1
ATOM 969 O O . PRO A 1 120 ? -5.857 16.132 -0.916 1.00 93.88 120 PRO A O 1
ATOM 972 N N . TYR A 1 121 ? -4.482 14.360 -0.955 1.00 90.62 121 TYR A N 1
ATOM 973 C CA . TYR A 1 121 ? -3.586 14.833 0.090 1.00 90.62 121 TYR A CA 1
ATOM 974 C C . TYR A 1 121 ? -2.282 15.331 -0.537 1.00 90.62 121 TYR A C 1
ATOM 976 O O . TYR A 1 121 ? -1.452 14.545 -1.008 1.00 90.62 121 TYR A O 1
ATOM 984 N N . LYS A 1 122 ?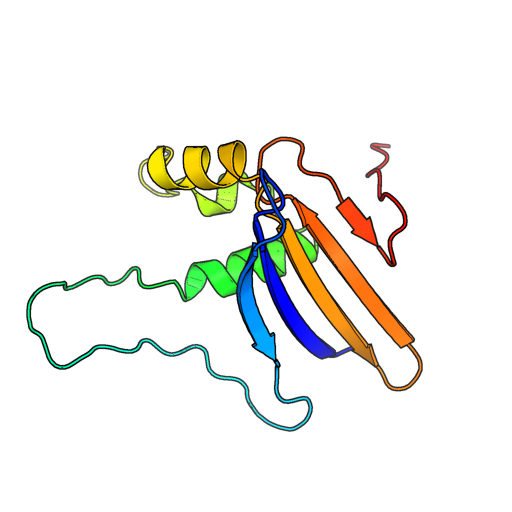 -2.083 16.651 -0.532 1.00 81.00 122 LYS A N 1
ATOM 985 C CA . LYS A 1 122 ? -0.798 17.274 -0.860 1.00 81.00 122 LYS A CA 1
ATOM 986 C C . LYS A 1 122 ? -0.054 17.503 0.451 1.00 81.00 122 LYS A C 1
ATOM 988 O O . LYS A 1 122 ? -0.599 18.082 1.381 1.00 81.00 122 LYS A O 1
ATOM 993 N N . LYS A 1 123 ? 1.171 16.985 0.552 1.00 66.81 123 LYS A N 1
ATOM 994 C CA . LYS A 1 123 ? 2.034 17.307 1.689 1.00 66.81 123 LYS A CA 1
ATOM 995 C C . LYS A 1 123 ? 2.590 18.700 1.417 1.00 66.81 123 LYS A C 1
ATOM 997 O O . LYS A 1 123 ? 3.506 18.808 0.606 1.00 66.81 123 LYS A O 1
ATOM 1002 N N . ASP A 1 124 ? 2.001 19.720 2.029 1.00 47.91 124 ASP A N 1
ATOM 1003 C CA . ASP A 1 124 ? 2.549 21.073 1.999 1.00 47.91 124 ASP A CA 1
ATOM 1004 C C . ASP A 1 124 ? 3.923 21.030 2.674 1.00 47.91 124 ASP A C 1
ATOM 1006 O O . ASP A 1 124 ? 4.066 20.582 3.814 1.00 47.91 124 ASP A O 1
ATOM 1010 N N . TRP A 1 125 ? 4.963 21.386 1.930 1.00 52.34 125 TRP A N 1
ATOM 1011 C CA . TRP A 1 125 ? 6.290 21.597 2.492 1.00 52.34 125 TRP A CA 1
ATOM 1012 C C . TRP A 1 125 ? 6.306 23.035 3.008 1.00 52.34 125 TRP A C 1
ATOM 1014 O O . TRP A 1 125 ? 6.327 23.970 2.208 1.00 52.34 125 TRP A O 1
ATOM 1024 N N . SER A 1 126 ? 6.225 23.193 4.327 1.00 35.62 126 SER A N 1
ATOM 1025 C CA . SER A 1 126 ? 6.678 24.390 5.044 1.00 35.62 126 SER A CA 1
ATOM 1026 C C . SER A 1 126 ? 8.125 24.200 5.468 1.00 35.62 126 SER A C 1
ATOM 1028 O O . SER A 1 126 ? 8.382 23.121 6.060 1.00 35.62 126 SER A O 1
#

Radius of gyration: 15.83 Å; Cα contacts (8 Å, |Δi|>4): 198; chains: 1; bounding box: 40×53×36 Å